Protein AF-G5ZWC3-F1 (afdb_monomer)

Mean predicted aligned error: 15.27 Å

Foldseek 3Di:
DDQDPVNVVVVVVVVVVVVVVVCVVPPCPCVQQDD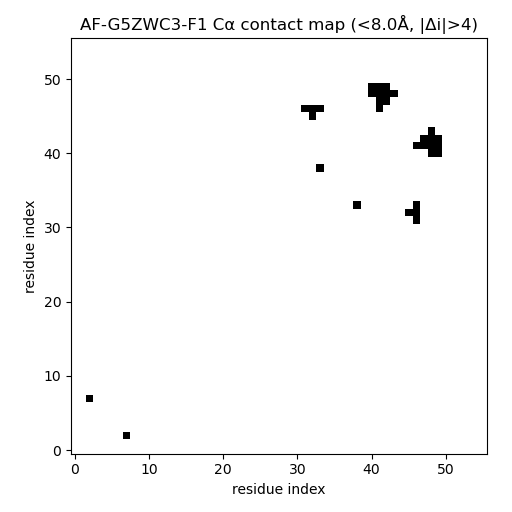PVPVPAQPDNRRDGPDPPDDD

Solvent-accessible surface area (backbone atoms only — not comparable to full-atom values): 3696 Å² total; per-residue (Å²): 137,84,84,48,74,68,55,53,50,51,50,53,53,51,53,52,49,52,52,54,52,48,52,62,72,67,45,64,84,60,73,65,65,62,63,82,85,58,59,88,55,41,73,41,104,79,56,44,72,61,69,94,78,78,90,131

Secondary structure (DSSP, 8-state):
-PPPHHHHHHHHHHHHHHHHHHHHHH-GGGTTS--GGGTTSB-STT--B--S----

Structure (mmCIF, N/CA/C/O backbone):
data_AF-G5ZWC3-F1
#
_entry.id   AF-G5ZWC3-F1
#
loop_
_atom_site.group_PDB
_atom_site.id
_atom_site.type_symbol
_atom_site.label_atom_id
_atom_site.label_alt_id
_atom_site.label_comp_id
_atom_site.label_asym_id
_atom_site.label_entity_id
_atom_site.label_seq_id
_atom_site.pdbx_PDB_ins_code
_atom_site.Cartn_x
_atom_site.Cartn_y
_atom_site.Cartn_z
_atom_site.occupancy
_atom_site.B_iso_or_equiv
_atom_site.auth_seq_id
_atom_site.auth_comp_id
_atom_site.auth_asym_id
_atom_site.auth_atom_id
_atom_site.pdbx_PDB_model_num
ATOM 1 N N . MET A 1 1 ? -10.009 13.333 20.516 1.00 61.69 1 MET A N 1
ATOM 2 C CA . MET A 1 1 ? -10.393 12.888 19.160 1.00 61.69 1 MET A CA 1
ATOM 3 C C . MET A 1 1 ? -10.070 11.407 19.064 1.00 61.69 1 MET A C 1
ATOM 5 O O . MET A 1 1 ? -8.902 11.052 19.052 1.00 61.69 1 MET A O 1
ATOM 9 N N . THR A 1 2 ? -11.076 10.541 19.155 1.00 81.12 2 THR A N 1
ATOM 10 C CA . THR A 1 2 ? -10.891 9.086 19.101 1.00 81.12 2 THR A CA 1
ATOM 11 C C . THR A 1 2 ? -10.895 8.645 17.641 1.00 81.12 2 THR A C 1
ATOM 13 O O . THR A 1 2 ? -11.879 8.828 16.928 1.00 81.12 2 THR A O 1
ATOM 16 N N . ILE A 1 3 ? -9.771 8.107 17.171 1.00 85.06 3 ILE A N 1
ATOM 17 C CA . ILE A 1 3 ? -9.668 7.537 15.826 1.00 85.06 3 ILE A CA 1
ATOM 18 C C . ILE A 1 3 ? -10.438 6.215 15.818 1.00 85.06 3 ILE A C 1
ATOM 20 O O . ILE A 1 3 ? -10.144 5.310 16.597 1.00 85.06 3 ILE A O 1
ATOM 24 N N . SER A 1 4 ? -11.443 6.109 14.949 1.00 92.00 4 SER A N 1
ATOM 25 C CA . SER A 1 4 ? -12.206 4.872 14.792 1.00 92.00 4 SER A CA 1
ATOM 26 C C . SER A 1 4 ? -11.454 3.872 13.902 1.00 92.00 4 SER A C 1
ATOM 28 O O . SER A 1 4 ? -10.704 4.286 13.014 1.00 92.00 4 SER A O 1
ATOM 30 N N . PRO A 1 5 ? -11.688 2.554 14.054 1.00 93.06 5 PRO A N 1
ATOM 31 C CA . PRO A 1 5 ? -11.066 1.533 13.205 1.00 93.06 5 PRO A CA 1
ATOM 32 C C . PRO A 1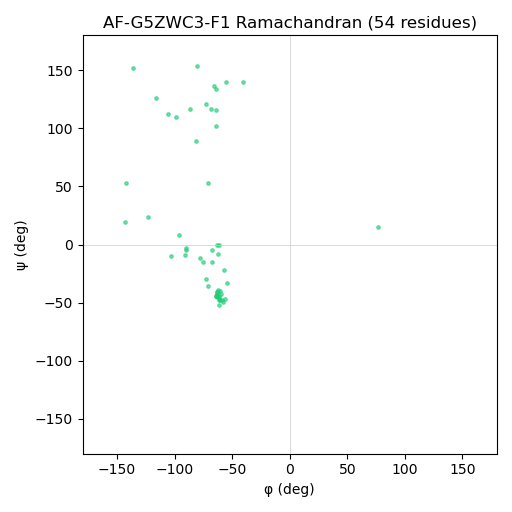 5 ? -11.288 1.768 11.704 1.00 93.06 5 PRO A C 1
ATOM 34 O O . PRO A 1 5 ? -10.402 1.523 10.891 1.00 93.06 5 PRO A O 1
ATOM 37 N N . LYS A 1 6 ? -12.447 2.330 11.332 1.00 93.31 6 LYS A N 1
ATOM 38 C CA . LYS A 1 6 ? -12.751 2.727 9.951 1.00 93.31 6 LYS A CA 1
ATOM 39 C C . LYS A 1 6 ? -11.800 3.809 9.435 1.00 93.31 6 LYS A C 1
ATOM 41 O O . LYS A 1 6 ? -11.405 3.762 8.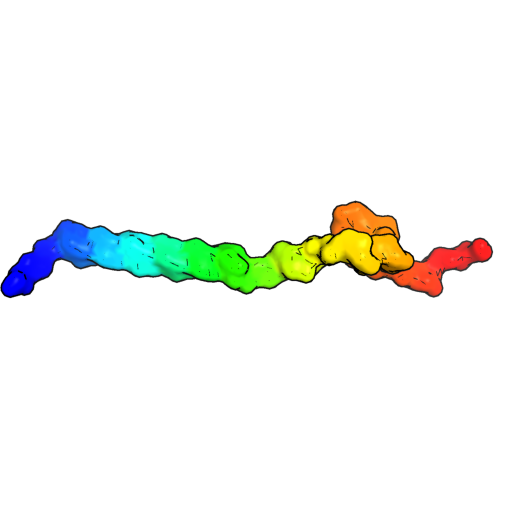275 1.00 93.31 6 LYS A O 1
ATOM 46 N N . GLN A 1 7 ? -11.431 4.775 10.274 1.00 95.38 7 GLN A N 1
ATOM 47 C CA . GLN A 1 7 ? -10.473 5.809 9.884 1.00 95.38 7 GLN A CA 1
ATOM 48 C C . GLN A 1 7 ? -9.053 5.259 9.756 1.00 95.38 7 GLN A C 1
ATOM 50 O O . GLN A 1 7 ? -8.353 5.644 8.827 1.00 95.38 7 GLN A O 1
ATOM 55 N N . ILE A 1 8 ? -8.658 4.308 10.610 1.00 95.56 8 ILE A N 1
ATOM 56 C CA . ILE A 1 8 ? -7.370 3.604 10.477 1.00 95.56 8 ILE A CA 1
ATOM 57 C C . ILE A 1 8 ? -7.314 2.863 9.141 1.00 95.56 8 ILE A C 1
ATOM 59 O O . ILE A 1 8 ? -6.348 3.005 8.398 1.00 95.56 8 ILE A O 1
ATOM 63 N N . TYR A 1 9 ? -8.374 2.1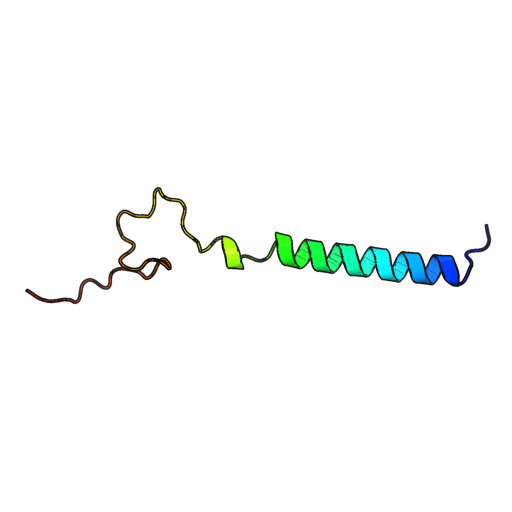26 8.806 1.00 96.31 9 TYR A N 1
ATOM 64 C CA . TYR A 1 9 ? -8.465 1.419 7.533 1.00 96.31 9 TYR A CA 1
ATOM 65 C C . TYR A 1 9 ? -8.348 2.373 6.338 1.00 96.31 9 TYR A C 1
ATOM 67 O O . TYR A 1 9 ? -7.545 2.133 5.439 1.00 96.31 9 TYR A O 1
ATOM 75 N N . LEU A 1 10 ? -9.089 3.487 6.353 1.00 97.06 10 LEU A N 1
ATOM 76 C CA . LEU A 1 10 ? -9.003 4.494 5.293 1.00 97.06 10 LEU A CA 1
ATOM 77 C C . LEU A 1 10 ? -7.599 5.089 5.165 1.00 97.06 10 LEU A C 1
ATOM 79 O O . LEU A 1 10 ? -7.134 5.271 4.045 1.00 97.06 10 LEU A O 1
ATOM 83 N N . LEU A 1 11 ? -6.913 5.354 6.279 1.00 96.62 11 LEU A N 1
ATOM 84 C CA . LEU A 1 11 ? -5.538 5.853 6.250 1.00 96.62 11 LEU A CA 1
ATOM 85 C C . LEU A 1 11 ? -4.576 4.837 5.633 1.00 96.62 11 LEU A C 1
ATOM 87 O O . LEU A 1 11 ? -3.767 5.216 4.794 1.00 96.62 11 LEU A O 1
ATOM 91 N N . ILE A 1 12 ? -4.685 3.556 5.994 1.00 97.38 12 ILE A N 1
ATOM 92 C CA . ILE A 1 12 ? -3.838 2.496 5.426 1.00 97.38 12 ILE A CA 1
ATOM 93 C C . ILE A 1 12 ? -4.057 2.387 3.914 1.00 97.38 12 ILE A C 1
ATOM 95 O O . ILE A 1 12 ? -3.091 2.370 3.153 1.00 97.38 12 ILE A O 1
ATOM 99 N N . VAL A 1 13 ? -5.318 2.357 3.473 1.00 97.44 13 VAL A N 1
ATOM 100 C CA . VAL A 1 13 ? -5.666 2.281 2.046 1.00 97.44 13 VAL A CA 1
ATOM 101 C C . VAL A 1 13 ? -5.149 3.505 1.289 1.00 97.44 13 VAL A C 1
ATOM 103 O O . VAL A 1 13 ? -4.569 3.360 0.212 1.00 97.44 13 VAL A O 1
ATOM 106 N N . LEU A 1 14 ? -5.316 4.703 1.855 1.00 97.69 14 LEU A N 1
ATOM 107 C CA . LEU A 1 14 ? -4.847 5.951 1.256 1.00 97.69 14 LEU A CA 1
ATOM 108 C C . LEU A 1 14 ? -3.321 5.951 1.101 1.00 97.69 14 LEU A C 1
ATOM 110 O O . LEU A 1 14 ? -2.816 6.179 0.004 1.00 97.69 14 LEU A O 1
ATOM 114 N N . VAL A 1 15 ? -2.593 5.660 2.182 1.00 97.56 15 VAL A N 1
ATOM 115 C CA . VAL A 1 15 ? -1.123 5.643 2.186 1.00 97.56 15 VAL A CA 1
ATOM 116 C C . VAL A 1 15 ? -0.591 4.597 1.208 1.00 97.56 15 VAL A C 1
ATOM 118 O O . VAL A 1 15 ? 0.280 4.911 0.401 1.00 97.56 15 VAL A O 1
ATOM 121 N N . GLY A 1 16 ? -1.150 3.383 1.219 1.00 96.56 16 GLY A N 1
ATOM 122 C CA . GLY A 1 16 ? -0.759 2.329 0.282 1.00 96.56 16 GLY A CA 1
ATOM 123 C C . GLY A 1 16 ? -0.981 2.730 -1.178 1.00 96.56 16 GLY A C 1
ATOM 124 O O . GLY A 1 16 ? -0.101 2.531 -2.011 1.00 96.56 16 GLY A O 1
ATOM 125 N N . SER A 1 17 ? -2.115 3.366 -1.482 1.00 95.06 17 SER A N 1
ATOM 126 C CA . SER A 1 17 ? -2.431 3.815 -2.845 1.00 95.06 17 SER A CA 1
ATOM 127 C C . SER A 1 17 ? -1.448 4.877 -3.342 1.00 95.06 17 SER A C 1
ATOM 129 O O . SER A 1 17 ? -0.971 4.791 -4.469 1.00 95.06 17 SER A O 1
ATOM 131 N N . VAL A 1 18 ? -1.107 5.859 -2.501 1.00 95.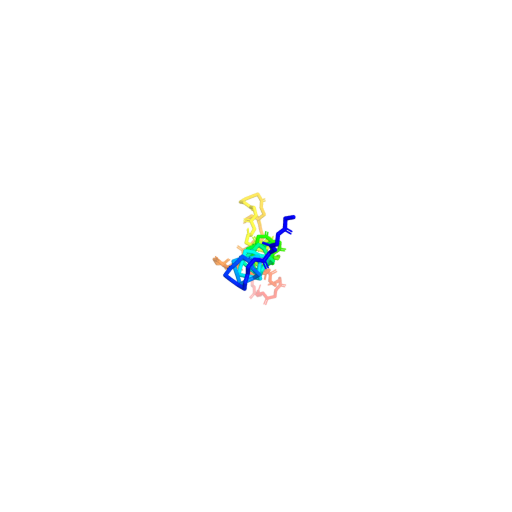44 18 VAL A N 1
ATOM 132 C CA . VAL A 1 18 ? -0.151 6.920 -2.861 1.00 95.44 18 VAL A CA 1
ATOM 133 C C . VAL A 1 18 ? 1.238 6.348 -3.142 1.00 95.44 18 VAL A C 1
ATOM 135 O O . VAL A 1 18 ? 1.874 6.767 -4.105 1.00 95.44 18 VAL A O 1
ATOM 138 N N . LEU A 1 19 ? 1.693 5.374 -2.348 1.00 94.50 19 LEU A N 1
ATOM 139 C CA . LEU A 1 19 ? 2.981 4.714 -2.573 1.00 94.50 19 LEU A CA 1
ATOM 140 C C . LEU A 1 19 ? 3.017 3.966 -3.910 1.00 94.50 19 LEU A C 1
ATOM 142 O O . LEU A 1 19 ? 3.977 4.124 -4.658 1.00 94.50 19 LEU A O 1
ATOM 146 N N . LEU A 1 20 ? 1.962 3.214 -4.237 1.00 92.19 20 LEU A N 1
ATOM 147 C CA . LEU A 1 20 ? 1.865 2.500 -5.516 1.00 92.19 20 LEU A CA 1
ATOM 148 C C . LEU A 1 20 ? 1.843 3.458 -6.711 1.00 92.19 20 LEU A C 1
ATOM 150 O O . LEU A 1 20 ? 2.525 3.230 -7.706 1.00 92.19 20 LEU A O 1
ATOM 154 N N . ILE A 1 21 ? 1.077 4.548 -6.617 1.00 91.50 21 ILE A N 1
ATOM 155 C CA . ILE A 1 21 ? 1.028 5.567 -7.673 1.00 91.50 21 ILE A CA 1
ATOM 156 C C . ILE A 1 21 ? 2.403 6.223 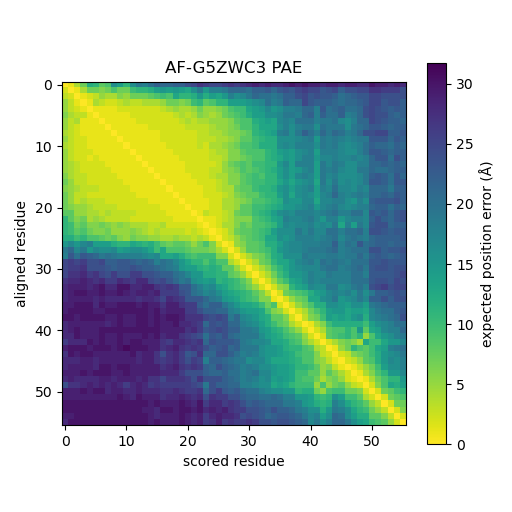-7.836 1.00 91.50 21 ILE A C 1
ATOM 158 O O . ILE A 1 21 ? 2.861 6.407 -8.960 1.00 91.50 21 ILE A O 1
ATOM 162 N N . GLY A 1 22 ? 3.069 6.552 -6.727 1.00 87.69 22 GLY A N 1
ATOM 163 C CA . GLY A 1 22 ? 4.418 7.109 -6.736 1.00 87.69 22 GLY A CA 1
ATOM 164 C C . GLY A 1 22 ? 5.411 6.191 -7.442 1.00 87.69 22 GLY A C 1
ATOM 165 O O . GLY A 1 22 ? 6.095 6.651 -8.353 1.00 87.69 22 GLY A O 1
ATOM 166 N N . ASP A 1 23 ? 5.432 4.907 -7.084 1.00 85.69 23 ASP A N 1
ATOM 167 C CA . ASP A 1 23 ? 6.281 3.886 -7.712 1.00 85.69 23 ASP A CA 1
ATOM 168 C C . ASP A 1 23 ? 6.059 3.809 -9.231 1.00 85.69 23 ASP A C 1
ATOM 170 O O . ASP A 1 23 ? 7.007 3.906 -10.007 1.00 85.69 23 ASP A O 1
ATOM 174 N N . HIS A 1 24 ? 4.801 3.775 -9.680 1.00 81.88 24 HIS A N 1
ATOM 175 C CA . HIS A 1 24 ? 4.483 3.782 -11.109 1.00 81.88 24 HIS A CA 1
ATOM 176 C C . HIS A 1 24 ? 4.925 5.063 -11.831 1.00 81.88 24 HIS A C 1
ATOM 178 O O . HIS A 1 24 ? 5.430 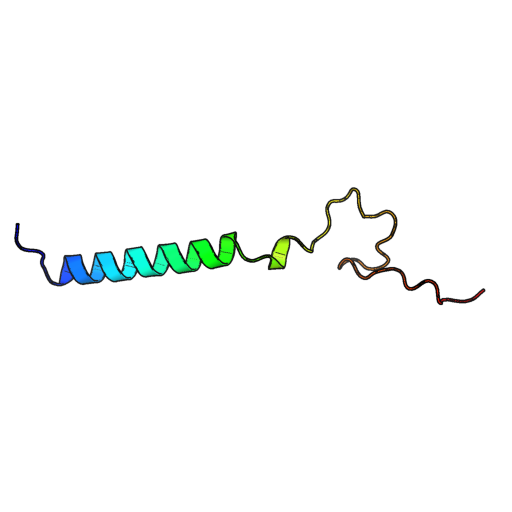4.981 -12.949 1.00 81.88 24 HIS A O 1
ATOM 184 N N . LEU A 1 25 ? 4.749 6.238 -11.217 1.00 82.06 25 LEU A N 1
ATOM 185 C CA . LEU A 1 25 ? 5.138 7.520 -11.819 1.00 82.06 25 LEU A CA 1
ATOM 186 C C . LEU A 1 25 ? 6.656 7.737 -11.841 1.00 82.06 25 LEU A C 1
ATOM 188 O O . LEU A 1 25 ? 7.155 8.426 -12.726 1.00 82.06 25 LEU A O 1
ATOM 192 N N . THR A 1 26 ? 7.387 7.174 -10.876 1.00 78.75 26 THR A N 1
ATOM 193 C CA . THR A 1 26 ? 8.861 7.212 -10.850 1.00 78.75 26 THR A CA 1
ATOM 194 C C . THR A 1 26 ? 9.509 6.034 -11.563 1.00 78.75 26 THR A C 1
ATOM 196 O O . THR A 1 26 ? 10.731 6.023 -11.726 1.00 78.75 26 THR A O 1
ATOM 199 N N . SER A 1 27 ? 8.720 5.071 -12.041 1.00 65.19 27 SER A N 1
ATOM 200 C CA . SER A 1 27 ? 9.249 3.940 -12.783 1.00 65.19 27 SER A CA 1
ATOM 201 C C . SER A 1 27 ? 9.888 4.415 -14.086 1.00 65.19 27 SER A C 1
ATOM 203 O O . SER A 1 27 ? 9.235 4.904 -15.009 1.00 65.19 27 SER A O 1
ATOM 205 N N . THR A 1 28 ? 11.200 4.212 -14.170 1.00 62.62 28 THR A N 1
ATOM 206 C CA . THR A 1 28 ? 12.070 4.497 -15.321 1.00 62.62 28 THR A CA 1
ATOM 207 C C . THR A 1 28 ? 11.705 3.658 -16.561 1.00 62.62 28 THR A C 1
ATOM 209 O O . THR A 1 28 ? 12.311 3.816 -17.618 1.00 62.62 28 THR A O 1
ATOM 212 N N . ALA A 1 29 ? 10.689 2.789 -16.470 1.00 62.62 29 ALA A N 1
ATOM 213 C CA . ALA A 1 29 ? 10.185 1.975 -17.574 1.00 62.62 29 ALA A CA 1
ATOM 214 C C . ALA A 1 29 ? 9.740 2.800 -18.801 1.00 62.62 29 ALA A C 1
ATOM 216 O O . ALA A 1 29 ? 9.713 2.264 -19.904 1.00 62.62 29 ALA A O 1
ATOM 217 N N . LEU A 1 30 ? 9.420 4.093 -18.634 1.00 54.78 30 LEU A N 1
ATOM 218 C CA . LEU A 1 30 ? 9.072 5.003 -19.739 1.00 54.78 30 LEU A CA 1
ATOM 219 C C . LEU A 1 30 ? 10.187 5.983 -20.139 1.00 54.78 30 LEU A C 1
ATOM 221 O O . LEU A 1 30 ? 10.071 6.650 -21.158 1.00 54.78 30 LEU A O 1
ATOM 225 N N . THR A 1 31 ? 11.270 6.100 -19.379 1.00 55.19 31 THR A N 1
ATOM 226 C CA . THR A 1 31 ? 12.392 6.986 -19.755 1.00 55.19 31 THR A CA 1
ATOM 227 C C . THR A 1 31 ? 13.298 6.388 -20.833 1.00 55.19 31 THR A C 1
ATOM 229 O O . THR A 1 31 ? 14.105 7.117 -21.397 1.00 55.19 31 THR A O 1
ATOM 232 N N . ASP A 1 32 ? 13.143 5.097 -21.146 1.00 53.78 32 ASP A N 1
ATOM 233 C CA . ASP A 1 32 ? 13.831 4.412 -22.253 1.00 53.78 32 ASP A CA 1
ATOM 234 C C . ASP A 1 32 ? 13.033 4.451 -23.576 1.00 53.78 32 ASP A C 1
ATOM 236 O O . ASP A 1 32 ? 13.560 4.128 -24.639 1.00 53.78 32 ASP A O 1
ATOM 240 N N . VAL A 1 33 ? 11.768 4.907 -23.564 1.00 56.28 33 VAL A N 1
ATOM 241 C CA . VAL A 1 33 ? 11.042 5.186 -24.814 1.00 56.28 33 VAL A CA 1
ATOM 242 C C . VAL A 1 33 ? 11.457 6.566 -25.327 1.00 56.28 33 VAL A C 1
ATOM 244 O O . VAL A 1 33 ? 10.915 7.600 -24.944 1.00 56.28 33 VAL A O 1
ATOM 247 N N . GLY A 1 34 ? 12.517 6.548 -26.136 1.00 52.06 34 GLY A N 1
ATOM 248 C CA . GLY A 1 34 ? 13.290 7.693 -26.603 1.00 52.06 34 GLY A CA 1
ATOM 249 C C . GLY A 1 34 ? 12.493 8.938 -26.991 1.00 52.06 34 GLY A C 1
ATOM 250 O O . GLY A 1 34 ? 11.454 8.891 -27.656 1.00 52.06 34 GLY A O 1
ATOM 251 N N . 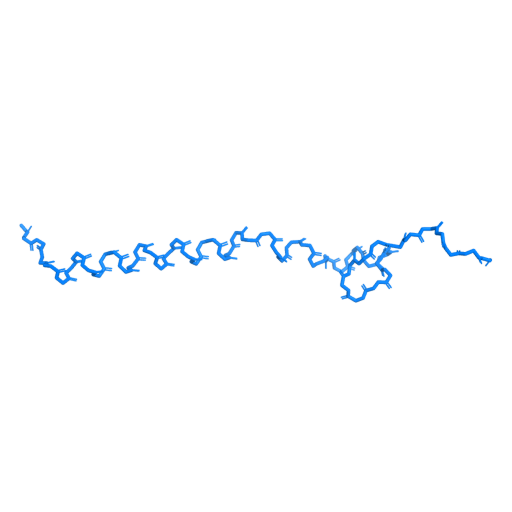SER A 1 35 ? 13.054 10.088 -26.617 1.00 49.44 35 SER A N 1
ATOM 252 C CA . SER A 1 35 ? 12.672 11.363 -27.206 1.00 49.44 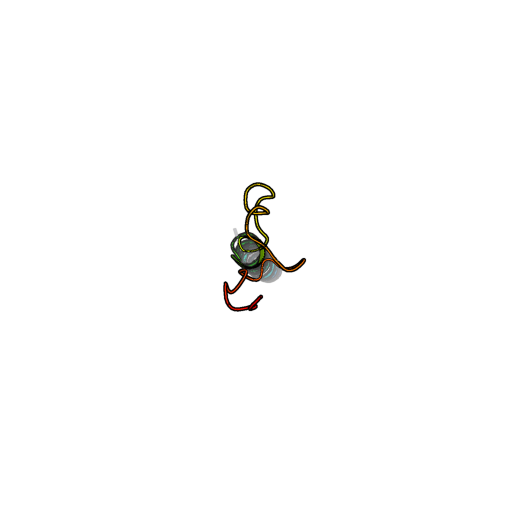35 SER A CA 1
ATOM 253 C C . SER A 1 35 ? 12.834 11.268 -28.734 1.00 49.44 35 SER A C 1
ATOM 255 O O . SER A 1 35 ? 13.813 10.688 -29.208 1.00 49.44 35 SER A O 1
ATOM 257 N N . PRO A 1 36 ? 11.919 11.829 -29.542 1.00 53.53 36 PRO A N 1
ATOM 258 C CA . PRO A 1 36 ? 12.011 11.745 -30.999 1.00 53.53 36 PRO A CA 1
ATOM 259 C C . PRO A 1 36 ? 13.267 12.410 -31.594 1.00 53.53 36 PRO A C 1
ATOM 261 O O . PRO A 1 36 ? 13.533 12.242 -32.781 1.00 53.53 36 PRO A O 1
ATOM 264 N N . SER A 1 37 ? 14.058 13.128 -30.788 1.00 51.22 37 SER A N 1
ATOM 265 C CA . SER A 1 37 ? 15.367 13.660 -31.184 1.00 51.22 37 SER A CA 1
ATOM 266 C C . SER A 1 37 ? 16.477 12.597 -31.233 1.00 51.22 37 SER A C 1
ATOM 268 O O . SER A 1 37 ? 17.498 12.843 -31.869 1.00 51.22 37 SER A O 1
ATOM 270 N N . ASP A 1 38 ? 16.277 11.412 -30.641 1.00 51.16 38 ASP A N 1
ATOM 271 C CA . ASP A 1 38 ? 17.220 10.277 -30.667 1.00 51.16 38 ASP A CA 1
ATOM 272 C C . ASP A 1 38 ? 16.895 9.240 -31.769 1.00 51.16 38 ASP A C 1
ATOM 274 O O . ASP A 1 38 ? 17.531 8.189 -31.866 1.00 51.16 38 ASP A O 1
ATOM 278 N N . LEU A 1 39 ? 15.942 9.536 -32.667 1.00 52.38 39 LEU A N 1
ATOM 279 C CA . LEU A 1 39 ? 15.615 8.686 -33.828 1.00 52.38 39 LEU A CA 1
ATOM 280 C C . LEU A 1 39 ? 16.732 8.619 -34.887 1.00 52.38 39 LEU A C 1
ATOM 282 O O . LEU A 1 39 ? 16.614 7.870 -35.853 1.00 52.38 39 LEU A O 1
ATOM 286 N N . GLY A 1 40 ? 17.819 9.378 -34.723 1.00 52.22 40 GLY A N 1
ATOM 287 C CA . GLY A 1 40 ? 18.971 9.338 -35.625 1.00 52.22 40 GLY A CA 1
ATOM 288 C C . GLY A 1 40 ? 19.767 8.026 -35.582 1.00 52.22 40 GLY A C 1
ATOM 289 O O . GLY A 1 40 ? 20.561 7.791 -36.487 1.00 52.22 40 GLY A O 1
ATOM 290 N N . ASN A 1 41 ? 19.569 7.174 -34.562 1.00 52.06 41 ASN A N 1
ATOM 291 C CA . ASN A 1 41 ? 20.311 5.911 -34.396 1.00 52.06 41 ASN A CA 1
ATOM 292 C C . ASN A 1 41 ? 19.460 4.745 -33.832 1.00 52.06 41 ASN A C 1
ATOM 294 O O . ASN A 1 41 ? 20.004 3.778 -33.294 1.00 52.06 41 ASN A O 1
ATOM 298 N N . ALA A 1 42 ? 18.129 4.831 -33.928 1.00 57.59 42 ALA A N 1
ATOM 299 C CA . ALA A 1 42 ? 17.213 3.779 -33.487 1.00 57.59 42 ALA A CA 1
ATOM 300 C C . ALA A 1 42 ? 16.771 2.928 -34.689 1.00 57.59 42 ALA A C 1
ATOM 302 O O . ALA A 1 42 ? 16.015 3.389 -35.541 1.00 57.59 42 ALA A O 1
ATOM 303 N N . CYS A 1 43 ? 17.233 1.676 -34.763 1.00 59.19 43 CYS A N 1
ATOM 304 C CA . CYS A 1 43 ? 16.942 0.777 -35.890 1.00 59.19 43 CYS A CA 1
ATOM 305 C C . CYS A 1 43 ? 15.670 -0.073 -35.697 1.00 59.19 43 CYS A C 1
ATOM 307 O O . CYS A 1 43 ? 15.290 -0.821 -36.595 1.00 59.19 43 CYS A O 1
ATOM 309 N N . ALA A 1 44 ? 14.991 0.026 -34.550 1.00 56.44 44 ALA A N 1
ATOM 310 C CA . ALA A 1 44 ? 13.762 -0.714 -34.268 1.00 56.44 44 ALA A CA 1
ATOM 311 C C . ALA A 1 44 ? 12.704 0.192 -33.614 1.00 56.44 44 ALA A C 1
ATOM 313 O O . ALA A 1 44 ? 13.075 1.097 -32.863 1.00 56.44 44 ALA A O 1
ATOM 314 N N . PRO A 1 45 ? 11.395 -0.090 -33.799 1.00 55.34 45 PRO A N 1
ATOM 315 C CA . PRO A 1 45 ? 10.288 0.687 -33.217 1.00 55.34 45 PRO A CA 1
ATOM 316 C C . PRO A 1 45 ? 10.260 0.703 -31.673 1.00 55.34 45 PRO A C 1
ATOM 318 O O . PRO A 1 45 ? 9.382 1.323 -31.084 1.00 55.34 45 PRO A O 1
ATOM 321 N N . CYS A 1 46 ? 11.216 0.029 -31.023 1.00 59.00 46 CYS A N 1
ATOM 322 C CA . CYS A 1 46 ? 11.386 -0.066 -29.575 1.00 59.00 46 CYS A CA 1
ATOM 323 C C . CYS A 1 46 ? 12.776 0.407 -29.094 1.00 59.00 46 CYS A C 1
ATOM 325 O O . CYS A 1 46 ? 13.232 -0.049 -28.055 1.00 59.00 46 CYS A O 1
ATOM 327 N N . GLY A 1 47 ? 13.482 1.263 -29.847 1.00 54.75 47 GLY A N 1
ATOM 328 C CA . GLY A 1 47 ? 14.712 1.913 -29.359 1.00 54.75 47 GLY A CA 1
ATOM 329 C C . GLY A 1 47 ? 15.975 1.041 -29.340 1.00 54.75 47 GLY A C 1
ATOM 330 O O . GLY A 1 47 ? 16.965 1.416 -28.722 1.00 54.75 47 GLY A O 1
ATOM 331 N N . ALA A 1 48 ? 15.984 -0.109 -30.025 1.00 62.09 48 ALA A N 1
ATOM 332 C CA . ALA A 1 48 ? 17.184 -0.943 -30.089 1.00 62.09 48 ALA A CA 1
ATOM 333 C C . ALA A 1 48 ? 18.337 -0.205 -30.812 1.00 62.09 48 ALA A C 1
ATOM 335 O O . ALA A 1 48 ? 18.109 0.368 -31.889 1.00 62.09 48 ALA A O 1
ATOM 336 N N . PRO A 1 49 ? 19.569 -0.235 -30.262 1.00 62.50 49 PRO A N 1
ATOM 337 C CA . PRO A 1 49 ? 20.712 0.421 -30.878 1.00 62.50 49 PRO A CA 1
ATOM 338 C C . PRO A 1 49 ? 21.055 -0.258 -32.203 1.00 62.50 49 PRO A C 1
ATOM 340 O O . PRO A 1 49 ? 21.105 -1.487 -32.293 1.00 62.50 49 PRO A O 1
ATOM 343 N N . CYS A 1 50 ? 21.337 0.539 -33.231 1.00 64.50 50 CYS A N 1
ATOM 344 C CA . CYS A 1 50 ? 21.905 0.023 -34.468 1.00 64.50 50 CYS A CA 1
ATOM 345 C C . CYS A 1 50 ? 23.300 -0.557 -34.173 1.00 64.50 50 CYS A C 1
ATOM 347 O O . CYS A 1 50 ? 24.273 0.182 -34.006 1.00 64.50 50 CYS A O 1
ATOM 349 N N . THR A 1 51 ? 23.432 -1.882 -34.083 1.00 63.09 51 THR A N 1
ATOM 350 C CA . THR A 1 51 ? 24.754 -2.515 -34.073 1.00 63.09 51 THR A CA 1
ATOM 351 C C . THR A 1 51 ? 25.363 -2.319 -35.457 1.00 63.09 51 THR A C 1
ATOM 353 O O . THR A 1 51 ? 24.812 -2.822 -36.435 1.00 63.09 51 THR A O 1
ATOM 356 N N . GLN A 1 52 ? 26.484 -1.597 -35.561 1.00 63.50 52 GLN A N 1
ATOM 357 C CA . GLN A 1 52 ? 27.236 -1.396 -36.813 1.00 63.50 52 GLN A CA 1
ATOM 358 C C . GLN A 1 52 ? 27.957 -2.684 -37.253 1.00 63.50 52 GLN A C 1
ATOM 360 O O . GLN A 1 52 ? 29.171 -2.738 -37.436 1.00 63.50 52 GLN A O 1
ATOM 365 N N . THR A 1 53 ? 27.216 -3.780 -37.355 1.00 58.22 53 THR A N 1
ATOM 366 C CA . THR A 1 53 ? 27.686 -5.057 -37.885 1.00 58.22 53 THR A CA 1
ATOM 367 C C . THR A 1 53 ? 26.558 -5.688 -38.690 1.00 58.22 53 THR A C 1
ATOM 369 O O . THR A 1 53 ? 26.184 -6.834 -38.484 1.00 58.22 53 THR A O 1
ATOM 372 N N . GLU A 1 54 ? 26.018 -4.931 -39.641 1.00 53.31 54 GLU A N 1
ATOM 373 C CA . GLU A 1 54 ? 25.546 -5.535 -40.878 1.00 53.31 54 GLU A CA 1
ATOM 374 C C . GLU A 1 54 ? 26.396 -4.971 -42.012 1.00 53.31 54 GLU A C 1
ATOM 376 O O . GLU A 1 54 ? 26.661 -3.778 -42.121 1.00 53.31 54 GLU A O 1
ATOM 381 N N . LYS A 1 55 ? 26.959 -5.910 -42.748 1.00 47.88 55 LYS A N 1
ATOM 382 C CA . LYS A 1 55 ? 28.108 -5.811 -43.622 1.00 47.88 55 LYS A CA 1
ATOM 383 C C . LYS A 1 55 ? 27.576 -5.823 -45.049 1.00 47.88 55 LYS A C 1
ATOM 385 O O . LYS A 1 55 ? 27.105 -6.884 -45.449 1.00 47.88 55 LYS A O 1
ATOM 390 N N . ASN A 1 56 ? 27.689 -4.714 -45.783 1.00 44.22 56 ASN A N 1
ATOM 391 C CA . ASN A 1 56 ? 28.072 -4.638 -47.207 1.00 44.22 56 ASN A CA 1
ATOM 392 C C . ASN A 1 56 ? 28.095 -3.177 -47.673 1.00 44.22 56 ASN A C 1
ATOM 394 O O . ASN A 1 56 ? 27.001 -2.583 -47.779 1.00 44.22 56 ASN A O 1
#

pLDDT: mean 72.23, std 18.5, range [44.22, 97.69]

Radius of gyration: 22.59 Å; Cα contacts (8 Å, |Δi|>4): 16; chains: 1; bounding box: 41×20×66 Å

Sequence (56 aa):
MTISPKQIYLLIVLVGSVLLIGDHLTSTALTDVGSPSDLGNACAPCGAPCTQTEKN